Protein AF-A0A4D4L5R0-F1 (afdb_monomer_lite)

Structure (mmCIF, N/CA/C/O backbone):
data_AF-A0A4D4L5R0-F1
#
_entry.id   AF-A0A4D4L5R0-F1
#
loop_
_atom_site.group_PDB
_atom_site.id
_atom_site.type_symbol
_atom_site.label_atom_id
_atom_site.label_alt_id
_atom_site.label_comp_id
_atom_site.label_asym_id
_atom_site.label_entity_id
_atom_site.label_seq_id
_atom_site.pdbx_PDB_ins_code
_atom_site.Cartn_x
_atom_site.Cartn_y
_atom_site.Cartn_z
_atom_site.occupancy
_atom_site.B_iso_or_equiv
_atom_site.auth_seq_id
_atom_site.auth_comp_id
_atom_site.auth_asym_id
_atom_site.auth_atom_id
_atom_site.pdbx_PDB_model_num
ATOM 1 N N . MET A 1 1 ? -3.064 0.271 -11.311 1.00 59.94 1 MET A N 1
ATOM 2 C CA . MET A 1 1 ? -1.608 0.048 -11.180 1.00 59.94 1 MET A CA 1
ATOM 3 C C . MET A 1 1 ? -1.236 -1.401 -11.501 1.00 59.94 1 MET A C 1
ATOM 5 O O . MET A 1 1 ? -0.495 -1.589 -12.452 1.00 59.94 1 MET A O 1
ATOM 9 N N . LEU A 1 2 ? -1.791 -2.413 -10.814 1.00 61.22 2 LEU A N 1
ATOM 10 C CA . LEU A 1 2 ? -1.521 -3.834 -11.129 1.00 61.22 2 LEU A CA 1
ATOM 11 C C . LEU A 1 2 ? -2.679 -4.573 -11.822 1.00 61.22 2 LEU A C 1
ATOM 13 O O . LEU A 1 2 ? -2.467 -5.651 -12.353 1.00 61.22 2 LEU A O 1
ATOM 17 N N . GLY A 1 3 ? -3.892 -4.010 -11.833 1.00 60.53 3 GLY A N 1
ATOM 18 C CA . GLY A 1 3 ? -5.051 -4.595 -12.527 1.00 60.53 3 GLY A CA 1
ATOM 19 C C . GLY A 1 3 ? -5.666 -5.820 -11.839 1.00 60.53 3 GLY A C 1
ATOM 20 O O . GLY A 1 3 ? -6.837 -6.093 -12.065 1.00 60.53 3 GLY A O 1
ATOM 21 N N . VAL A 1 4 ? -4.920 -6.482 -10.951 1.00 67.19 4 VAL A N 1
ATOM 22 C CA . VAL A 1 4 ? -5.346 -7.645 -10.162 1.00 67.19 4 VAL A CA 1
ATOM 23 C C . VAL A 1 4 ? -5.175 -7.405 -8.653 1.00 67.19 4 VAL A C 1
ATOM 25 O O . VAL A 1 4 ? -4.358 -6.561 -8.253 1.00 67.19 4 VAL A O 1
ATOM 28 N N . PRO A 1 5 ? -5.930 -8.119 -7.798 1.00 66.31 5 PRO A N 1
ATOM 29 C CA . PRO A 1 5 ? -5.747 -8.092 -6.351 1.00 66.31 5 PRO A CA 1
ATOM 30 C C . PRO A 1 5 ? -4.337 -8.515 -5.923 1.00 66.31 5 PRO A C 1
ATOM 32 O O . PRO A 1 5 ? -3.777 -9.492 -6.413 1.00 66.31 5 PRO A O 1
ATOM 35 N N . ALA A 1 6 ? -3.763 -7.822 -4.939 1.00 67.12 6 ALA A N 1
ATOM 36 C CA . ALA A 1 6 ? -2.384 -8.074 -4.514 1.00 67.12 6 ALA A CA 1
ATOM 37 C C . ALA A 1 6 ? -2.173 -9.462 -3.877 1.00 67.12 6 ALA A C 1
ATOM 39 O O . ALA A 1 6 ? -1.060 -9.983 -3.907 1.00 67.12 6 ALA A O 1
ATOM 40 N N . HIS A 1 7 ? -3.222 -10.085 -3.325 1.00 63.84 7 HIS A N 1
ATOM 41 C CA . HIS A 1 7 ? -3.126 -11.445 -2.780 1.00 63.84 7 HIS A CA 1
ATOM 42 C C . HIS A 1 7 ? -2.888 -12.506 -3.861 1.00 63.84 7 HIS A C 1
ATOM 44 O O . HIS A 1 7 ? -2.285 -13.528 -3.553 1.00 63.84 7 HIS A O 1
ATOM 50 N N . GLU A 1 8 ? -3.313 -12.257 -5.102 1.00 63.94 8 GLU A N 1
ATOM 51 C CA . GLU A 1 8 ? -3.094 -13.168 -6.232 1.00 63.94 8 GLU A CA 1
ATOM 52 C C . GLU A 1 8 ? -1.647 -13.126 -6.729 1.00 63.94 8 GLU A C 1
ATOM 54 O O . GLU A 1 8 ? -1.167 -14.081 -7.324 1.00 63.94 8 GLU A O 1
ATOM 59 N N . LEU A 1 9 ? -0.930 -12.033 -6.457 1.00 66.12 9 LEU A N 1
ATOM 60 C CA . LEU A 1 9 ? 0.466 -11.843 -6.860 1.00 66.12 9 LEU A CA 1
ATOM 61 C C . LEU A 1 9 ? 1.467 -12.204 -5.757 1.00 66.12 9 LEU A C 1
ATOM 63 O O . LEU A 1 9 ? 2.678 -12.195 -5.988 1.00 66.12 9 LEU A O 1
ATOM 67 N N . ARG A 1 10 ? 0.986 -12.482 -4.543 1.00 66.69 10 ARG A N 1
ATOM 68 C CA . ARG A 1 10 ? 1.840 -12.775 -3.393 1.00 66.69 10 ARG A CA 1
ATOM 69 C C . ARG A 1 10 ? 2.593 -14.089 -3.611 1.00 66.69 10 ARG A C 1
ATOM 71 O O . ARG A 1 10 ? 2.017 -15.069 -4.061 1.00 66.69 10 ARG A O 1
ATOM 78 N N . ASP A 1 11 ? 3.876 -14.095 -3.257 1.00 68.25 11 ASP A N 1
ATOM 79 C CA . ASP A 1 11 ? 4.800 -15.235 -3.386 1.00 68.25 11 ASP A CA 1
ATOM 80 C C . ASP A 1 11 ? 5.027 -15.727 -4.830 1.00 68.25 11 ASP A C 1
ATOM 82 O O . ASP A 1 11 ? 5.675 -16.751 -5.048 1.00 68.25 11 ASP A O 1
ATOM 86 N N . LEU A 1 12 ? 4.574 -14.957 -5.828 1.00 73.94 12 LEU A N 1
ATOM 87 C CA . LEU A 1 12 ? 4.777 -15.243 -7.243 1.00 73.94 12 LEU A CA 1
ATOM 88 C C . LEU A 1 12 ? 5.811 -14.303 -7.868 1.00 73.94 12 LEU A C 1
ATOM 90 O O . LEU A 1 12 ? 5.872 -13.106 -7.588 1.00 73.94 12 LEU A O 1
ATOM 94 N N . ARG A 1 13 ? 6.602 -14.844 -8.799 1.00 74.75 13 ARG A N 1
ATOM 95 C CA . ARG A 1 13 ? 7.397 -14.049 -9.743 1.00 74.75 13 ARG A CA 1
ATOM 96 C C . ARG A 1 13 ? 6.641 -13.951 -11.060 1.00 74.75 13 ARG A C 1
ATOM 98 O O . ARG A 1 13 ? 6.812 -14.786 -11.941 1.00 74.75 13 ARG A O 1
ATOM 105 N N . VAL A 1 14 ? 5.791 -12.936 -11.173 1.00 78.12 14 VAL A N 1
ATOM 106 C CA . VAL A 1 14 ? 4.989 -12.699 -12.379 1.00 78.12 14 VAL A CA 1
ATOM 107 C C . VAL A 1 14 ? 5.776 -11.825 -13.364 1.00 78.12 14 VAL A C 1
ATOM 109 O O . VAL A 1 14 ? 6.280 -10.772 -12.961 1.00 78.12 14 VAL A O 1
ATOM 112 N N . PRO A 1 15 ? 5.902 -12.219 -14.648 1.00 80.94 15 PRO A N 1
ATOM 113 C CA . PRO A 1 15 ? 6.491 -11.359 -15.668 1.00 80.94 15 PRO A CA 1
ATOM 114 C C . PRO A 1 15 ? 5.749 -10.022 -15.740 1.00 80.94 15 PRO A C 1
ATOM 116 O O . PRO A 1 15 ? 4.527 -10.000 -15.857 1.00 80.94 15 PRO A O 1
ATOM 119 N N . LEU A 1 16 ? 6.471 -8.897 -15.733 1.00 78.56 16 LEU A N 1
ATOM 120 C CA . LEU A 1 16 ? 5.838 -7.570 -15.746 1.00 78.56 16 LEU A CA 1
ATOM 121 C C . LEU A 1 16 ? 4.936 -7.362 -16.979 1.00 78.56 16 LEU A C 1
ATOM 123 O O . LEU A 1 16 ? 3.923 -6.677 -16.889 1.00 78.56 16 LEU A O 1
ATOM 127 N N . ALA A 1 17 ? 5.250 -8.015 -18.104 1.00 81.81 17 ALA A N 1
ATOM 128 C CA . ALA A 1 17 ? 4.435 -8.008 -19.325 1.00 81.81 17 ALA A CA 1
ATOM 129 C C . ALA A 1 17 ? 3.073 -8.719 -19.190 1.00 81.81 17 ALA A C 1
ATOM 131 O O . ALA A 1 17 ? 2.216 -8.532 -20.045 1.00 81.81 17 ALA A O 1
ATOM 132 N N . ALA A 1 18 ? 2.859 -9.514 -18.136 1.00 81.25 18 ALA A N 1
ATOM 133 C CA . ALA A 1 18 ? 1.550 -10.085 -17.813 1.00 81.25 18 ALA A CA 1
ATOM 134 C C . ALA A 1 18 ? 0.647 -9.094 -17.056 1.00 81.25 18 ALA A C 1
ATOM 136 O O . ALA A 1 18 ? -0.557 -9.304 -16.960 1.00 81.25 18 ALA A O 1
ATOM 137 N N . LEU A 1 19 ? 1.223 -8.015 -16.516 1.00 79.75 19 LEU A N 1
ATOM 138 C CA . LEU A 1 19 ? 0.507 -6.996 -15.744 1.00 79.75 19 LEU A CA 1
ATOM 139 C C . LEU A 1 19 ? 0.393 -5.681 -16.516 1.00 79.75 19 LEU A C 1
ATOM 141 O O . LEU A 1 19 ? -0.564 -4.927 -16.341 1.00 79.75 19 LEU A O 1
ATOM 145 N N . TRP A 1 20 ? 1.402 -5.370 -17.327 1.00 83.56 20 TRP A N 1
ATOM 146 C CA . TRP A 1 20 ? 1.546 -4.114 -18.054 1.00 83.56 20 TRP A CA 1
ATOM 147 C C . TRP A 1 20 ? 1.587 -4.370 -19.566 1.00 83.56 20 TRP A C 1
ATOM 149 O O . TRP A 1 20 ? 2.063 -5.423 -19.992 1.00 83.56 20 TRP A O 1
ATOM 159 N N . PRO A 1 21 ? 1.167 -3.401 -20.403 1.00 84.56 21 PRO A N 1
ATOM 160 C CA . PRO A 1 21 ? 1.267 -3.517 -21.853 1.00 84.56 21 PRO A CA 1
ATOM 161 C C . PRO A 1 21 ? 2.696 -3.866 -22.289 1.00 84.56 21 PRO A C 1
ATOM 163 O O . PRO A 1 21 ? 3.651 -3.154 -21.967 1.00 84.56 21 PRO A O 1
ATOM 166 N N . GLY A 1 22 ? 2.849 -4.949 -23.057 1.00 84.56 22 GLY A N 1
ATOM 167 C CA . GLY A 1 22 ? 4.163 -5.513 -23.386 1.00 84.56 22 GLY A CA 1
ATOM 168 C C . GLY A 1 22 ? 5.112 -4.546 -24.105 1.00 84.56 22 GLY A C 1
ATOM 169 O O . GLY A 1 22 ? 6.325 -4.615 -23.909 1.00 84.56 22 GLY A O 1
ATOM 170 N N . ALA A 1 23 ? 4.580 -3.604 -24.891 1.00 83.75 23 ALA A N 1
ATOM 171 C CA . ALA A 1 23 ? 5.378 -2.569 -25.551 1.00 83.75 23 ALA A CA 1
ATOM 172 C C . ALA A 1 23 ? 6.063 -1.624 -24.549 1.00 83.75 23 ALA A C 1
ATOM 174 O O . ALA A 1 23 ? 7.201 -1.213 -24.758 1.00 83.75 23 ALA A O 1
ATOM 175 N N . GLU A 1 24 ? 5.397 -1.298 -23.444 1.00 84.12 24 GLU A N 1
ATOM 176 C CA . GLU A 1 24 ? 5.938 -0.411 -22.415 1.00 84.12 24 GLU A CA 1
ATOM 177 C C . GLU A 1 24 ? 6.997 -1.119 -21.568 1.00 84.12 24 GLU A C 1
ATOM 179 O O . GLU A 1 24 ? 8.052 -0.550 -21.290 1.00 84.12 24 GLU A O 1
ATOM 184 N N . VAL A 1 25 ? 6.759 -2.392 -21.238 1.00 86.88 25 VAL A N 1
ATOM 185 C CA . VAL A 1 25 ? 7.730 -3.237 -20.525 1.00 86.88 25 VAL A CA 1
ATOM 186 C C . VAL A 1 25 ? 9.011 -3.404 -21.338 1.00 86.88 25 VAL A C 1
ATOM 188 O O . VAL A 1 25 ? 10.101 -3.324 -20.777 1.00 86.88 25 VAL A O 1
ATOM 191 N N . ARG A 1 26 ? 8.896 -3.569 -22.661 1.00 86.56 26 ARG A N 1
ATOM 192 C CA . ARG A 1 26 ? 10.048 -3.677 -23.565 1.00 86.56 26 ARG A CA 1
ATOM 193 C C . ARG A 1 26 ? 10.892 -2.404 -23.577 1.00 86.56 26 ARG A C 1
ATOM 195 O O . ARG A 1 26 ? 12.087 -2.478 -23.316 1.00 86.56 26 ARG A O 1
ATOM 202 N N . ARG A 1 27 ? 10.262 -1.238 -23.761 1.00 87.00 27 ARG A N 1
ATOM 203 C CA . ARG A 1 27 ? 10.956 0.063 -23.712 1.00 87.00 27 ARG A CA 1
ATOM 204 C C . ARG A 1 27 ? 11.635 0.302 -22.362 1.00 87.00 27 ARG A C 1
ATOM 206 O O . ARG A 1 27 ? 12.734 0.844 -22.306 1.00 87.00 27 ARG A O 1
ATOM 213 N N . LEU A 1 28 ? 10.985 -0.082 -21.262 1.00 86.50 28 LEU A N 1
ATOM 214 C CA . LEU A 1 28 ? 11.560 0.045 -19.923 1.00 86.50 28 LEU A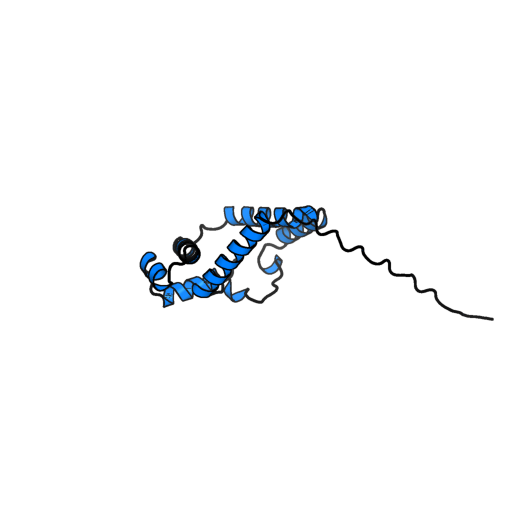 CA 1
ATOM 215 C C . LEU A 1 28 ? 12.779 -0.870 -19.743 1.00 86.50 28 LEU A C 1
ATOM 217 O O . LEU A 1 28 ? 13.802 -0.422 -19.230 1.00 86.50 28 LEU A O 1
ATOM 221 N N . ALA A 1 29 ? 12.697 -2.120 -20.205 1.00 87.25 29 ALA A N 1
ATOM 222 C CA . ALA A 1 29 ? 13.810 -3.064 -20.166 1.00 87.25 29 ALA A CA 1
ATOM 223 C C . ALA A 1 29 ? 15.007 -2.581 -21.004 1.00 87.25 29 ALA A C 1
ATOM 225 O O . ALA A 1 29 ? 16.136 -2.628 -20.523 1.00 87.25 29 ALA A O 1
ATOM 226 N N . GLU A 1 30 ? 14.764 -2.048 -22.205 1.00 88.44 30 GLU A N 1
ATOM 227 C CA . GLU A 1 30 ? 15.797 -1.454 -23.068 1.00 88.44 30 GLU A CA 1
ATOM 228 C C . GLU A 1 30 ? 16.496 -0.267 -22.384 1.00 88.44 30 GLU A C 1
ATOM 230 O O . GLU A 1 30 ? 17.726 -0.216 -22.332 1.00 88.44 30 GLU A O 1
ATOM 235 N N . ARG A 1 31 ? 15.731 0.650 -21.771 1.00 85.25 31 ARG A N 1
ATOM 236 C CA . ARG A 1 31 ? 16.284 1.791 -21.014 1.00 85.25 31 ARG A CA 1
ATOM 237 C C . ARG A 1 31 ? 17.126 1.344 -19.817 1.00 85.25 31 ARG A C 1
ATOM 239 O O . ARG A 1 31 ? 18.166 1.940 -19.551 1.00 85.25 31 ARG A O 1
ATOM 246 N N . ILE A 1 32 ? 16.689 0.309 -19.097 1.00 86.75 32 ILE A N 1
ATOM 247 C CA . ILE A 1 32 ? 17.434 -0.252 -17.961 1.00 86.75 32 ILE A CA 1
ATOM 248 C C . ILE A 1 32 ? 18.735 -0.911 -18.438 1.00 86.75 32 ILE A C 1
ATOM 250 O O . ILE A 1 32 ? 19.783 -0.697 -17.829 1.00 86.75 32 ILE A O 1
ATOM 254 N N . ALA A 1 33 ? 18.683 -1.675 -19.532 1.00 85.31 33 ALA A N 1
ATOM 255 C CA . ALA A 1 33 ? 19.849 -2.338 -20.111 1.00 85.31 33 ALA A CA 1
ATOM 256 C C . ALA A 1 33 ? 20.909 -1.336 -20.598 1.00 85.31 33 ALA A C 1
ATOM 258 O O . ALA A 1 33 ? 22.103 -1.585 -20.443 1.00 85.31 33 ALA A O 1
ATOM 259 N N . ALA A 1 34 ? 20.481 -0.182 -21.118 1.00 83.88 34 ALA A N 1
ATOM 260 C CA . ALA A 1 34 ? 21.372 0.885 -21.570 1.00 83.88 34 ALA A CA 1
ATOM 261 C C . ALA A 1 34 ? 22.078 1.648 -20.426 1.00 83.88 34 ALA A C 1
ATOM 263 O O . ALA A 1 34 ? 23.081 2.317 -20.671 1.00 83.88 34 ALA A O 1
ATOM 264 N N . GLY A 1 35 ? 21.592 1.566 -19.179 1.00 78.94 35 GLY A N 1
ATOM 265 C CA . GLY A 1 35 ? 22.126 2.351 -18.059 1.00 78.94 35 GLY A CA 1
ATOM 266 C C . GLY A 1 35 ? 21.820 1.760 -16.676 1.00 78.94 35 GLY A C 1
ATOM 267 O O . GLY A 1 35 ? 20.941 2.273 -15.978 1.00 78.94 35 GLY A O 1
ATOM 268 N N . PRO A 1 36 ? 22.578 0.746 -16.210 1.00 65.38 36 PRO A N 1
ATOM 269 C CA . PRO A 1 36 ? 22.265 -0.011 -14.990 1.00 65.38 36 PRO A CA 1
ATOM 270 C C . PRO A 1 36 ? 22.220 0.840 -13.716 1.00 65.38 36 PRO A C 1
ATOM 272 O O . PRO A 1 36 ? 21.428 0.580 -12.811 1.00 65.38 36 PRO A O 1
ATOM 275 N N . THR A 1 37 ? 23.042 1.890 -13.645 1.00 69.62 37 THR A N 1
ATOM 276 C CA . THR A 1 37 ? 23.140 2.780 -12.477 1.00 69.62 37 THR A CA 1
ATOM 277 C C . THR A 1 37 ? 21.846 3.563 -12.220 1.00 69.62 37 THR A C 1
ATOM 279 O O . THR A 1 37 ? 21.613 4.004 -11.099 1.00 69.62 37 THR A O 1
ATOM 282 N N . ALA A 1 38 ? 20.985 3.717 -13.232 1.00 76.62 38 ALA A N 1
ATOM 283 C CA . ALA A 1 38 ? 19.724 4.451 -13.136 1.00 76.62 38 ALA A CA 1
ATOM 284 C C . ALA A 1 38 ? 18.486 3.542 -13.036 1.00 76.62 38 ALA A C 1
ATOM 286 O O . ALA A 1 38 ? 17.372 4.058 -12.962 1.00 76.62 38 ALA A O 1
ATOM 287 N N . ALA A 1 39 ? 18.650 2.213 -13.007 1.00 80.88 39 ALA A N 1
ATOM 288 C CA . ALA A 1 39 ? 17.538 1.264 -13.091 1.00 80.88 39 ALA A CA 1
ATOM 289 C C . ALA A 1 39 ? 16.438 1.518 -12.044 1.00 80.88 39 ALA A C 1
ATOM 291 O O . ALA A 1 39 ? 15.258 1.517 -12.385 1.00 80.88 39 ALA A O 1
ATOM 292 N N . GLY A 1 40 ? 16.819 1.810 -10.794 1.00 80.44 40 GLY A N 1
ATOM 293 C CA . GLY A 1 40 ? 15.870 2.153 -9.728 1.00 80.44 40 GLY A CA 1
ATOM 294 C C . GLY A 1 40 ? 15.046 3.404 -10.047 1.00 80.44 40 GLY A C 1
ATOM 295 O O . GLY A 1 40 ? 13.822 3.354 -10.012 1.00 80.44 40 GLY A O 1
ATOM 296 N N . ARG A 1 41 ? 15.702 4.493 -10.466 1.00 82.81 41 ARG A N 1
ATOM 297 C CA . ARG A 1 41 ? 15.030 5.748 -10.847 1.00 82.81 41 ARG A CA 1
ATOM 298 C C . ARG A 1 41 ? 14.093 5.554 -12.043 1.00 82.81 41 ARG A C 1
ATOM 300 O O . ARG A 1 41 ? 13.000 6.103 -12.065 1.00 82.81 41 ARG A O 1
ATOM 307 N N . LEU A 1 42 ? 14.513 4.773 -13.038 1.00 85.31 42 LEU A N 1
ATOM 308 C CA . LEU A 1 42 ? 13.698 4.474 -14.220 1.00 85.31 42 LEU A CA 1
ATOM 309 C C . LEU A 1 42 ? 12.437 3.680 -13.854 1.00 85.31 42 LEU A C 1
ATOM 311 O O . LEU A 1 42 ? 11.363 3.946 -14.393 1.00 85.31 42 LEU A O 1
ATOM 315 N N . LEU A 1 43 ? 12.562 2.727 -12.924 1.00 84.75 43 LEU A N 1
ATOM 316 C CA . LEU A 1 43 ? 11.427 1.980 -12.382 1.00 84.75 43 LEU A CA 1
ATOM 317 C C . LEU A 1 43 ? 10.480 2.892 -11.592 1.00 84.75 43 LEU A C 1
ATOM 319 O O . LEU A 1 43 ? 9.268 2.805 -11.779 1.00 84.75 43 LEU A O 1
ATOM 323 N N . GLU A 1 44 ? 11.016 3.783 -10.754 1.00 85.75 44 GLU A N 1
ATOM 324 C CA . GLU A 1 44 ? 10.227 4.775 -10.014 1.00 85.75 44 GLU A CA 1
ATOM 325 C C . GLU A 1 44 ? 9.457 5.699 -10.960 1.00 85.75 44 GLU A C 1
ATOM 327 O O . GLU A 1 44 ? 8.248 5.860 -10.815 1.00 85.75 44 GLU A O 1
ATOM 332 N N . GLU A 1 45 ? 10.120 6.261 -11.970 1.00 86.38 45 GLU A N 1
ATOM 333 C CA . GLU A 1 45 ? 9.498 7.151 -12.953 1.00 86.38 45 GLU A CA 1
ATOM 334 C C . GLU A 1 45 ? 8.374 6.448 -13.730 1.00 86.38 45 GLU A C 1
ATOM 336 O O . GLU A 1 45 ? 7.274 6.993 -13.875 1.00 86.38 45 GLU A O 1
ATOM 341 N N . ALA A 1 46 ? 8.610 5.207 -14.168 1.00 85.75 46 ALA A N 1
ATOM 342 C CA . ALA A 1 46 ? 7.587 4.394 -14.818 1.00 85.75 46 ALA A CA 1
ATOM 343 C C . ALA A 1 46 ? 6.394 4.135 -13.882 1.00 85.75 46 ALA A C 1
ATOM 345 O O . ALA A 1 46 ? 5.235 4.250 -14.294 1.00 85.75 46 ALA A O 1
ATOM 346 N N . ALA A 1 47 ? 6.659 3.844 -12.606 1.00 84.69 47 ALA A N 1
ATOM 347 C CA . ALA A 1 47 ? 5.614 3.652 -11.613 1.00 84.69 47 ALA A CA 1
ATOM 348 C C . ALA A 1 47 ? 4.800 4.939 -11.370 1.00 84.69 47 ALA A C 1
ATOM 350 O O . ALA A 1 47 ? 3.568 4.908 -11.383 1.00 84.69 47 ALA A O 1
ATOM 351 N N . PHE A 1 48 ? 5.462 6.087 -11.217 1.00 84.75 48 PHE A N 1
ATOM 352 C CA . PHE A 1 48 ? 4.801 7.380 -11.035 1.00 84.75 48 PHE A CA 1
ATOM 353 C C . PHE A 1 48 ? 3.931 7.764 -12.232 1.00 84.75 48 PHE A C 1
ATOM 355 O O . PHE A 1 48 ? 2.789 8.185 -12.045 1.00 84.75 48 PHE A O 1
ATOM 362 N N . SER A 1 49 ? 4.424 7.570 -13.457 1.00 85.62 49 SER A N 1
ATOM 363 C CA . SER A 1 49 ? 3.662 7.854 -14.679 1.00 85.62 49 SER A CA 1
ATOM 364 C C . SER A 1 49 ? 2.333 7.084 -14.718 1.00 85.62 49 SER A C 1
ATOM 366 O O . SER A 1 49 ? 1.269 7.646 -14.993 1.00 85.62 49 SER A O 1
ATOM 368 N N . ARG A 1 50 ? 2.352 5.807 -14.323 1.00 81.75 50 ARG A N 1
ATOM 369 C CA . ARG A 1 50 ? 1.129 5.001 -14.210 1.00 81.75 50 ARG A CA 1
ATOM 370 C C . ARG A 1 50 ? 0.230 5.403 -13.047 1.00 81.75 50 ARG A C 1
ATOM 372 O O . ARG A 1 50 ? -0.985 5.308 -13.172 1.00 81.75 50 ARG A O 1
ATOM 379 N N . LEU A 1 51 ? 0.786 5.824 -11.911 1.00 82.12 51 LEU A N 1
ATOM 380 C CA . LEU A 1 51 ? -0.025 6.313 -10.790 1.00 82.12 51 LEU A CA 1
ATOM 381 C C . LEU A 1 51 ? -0.808 7.570 -11.176 1.00 82.12 51 LEU A C 1
ATOM 383 O O . LEU A 1 51 ? -1.970 7.688 -10.803 1.00 82.12 51 LEU A O 1
ATOM 387 N N . ARG A 1 52 ? -0.217 8.459 -11.983 1.00 83.19 52 ARG A N 1
ATOM 388 C CA . ARG A 1 52 ? -0.881 9.678 -12.477 1.00 83.19 52 ARG A CA 1
ATOM 389 C C . ARG A 1 52 ? -2.074 9.410 -13.393 1.00 83.19 52 ARG A C 1
ATOM 391 O O . ARG A 1 52 ? -2.950 10.258 -13.496 1.00 83.19 52 ARG A O 1
ATOM 398 N N . THR A 1 53 ? -2.090 8.264 -14.066 1.00 81.88 53 THR A N 1
ATOM 399 C CA . THR A 1 53 ? -3.175 7.853 -14.974 1.00 81.88 53 THR A CA 1
ATOM 400 C C . THR A 1 53 ? -4.142 6.858 -14.327 1.00 81.88 53 THR A C 1
ATOM 402 O O . THR A 1 53 ? -5.162 6.510 -14.919 1.00 81.88 53 THR A O 1
ATOM 405 N N . ALA A 1 54 ? -3.849 6.391 -13.110 1.00 78.38 54 AL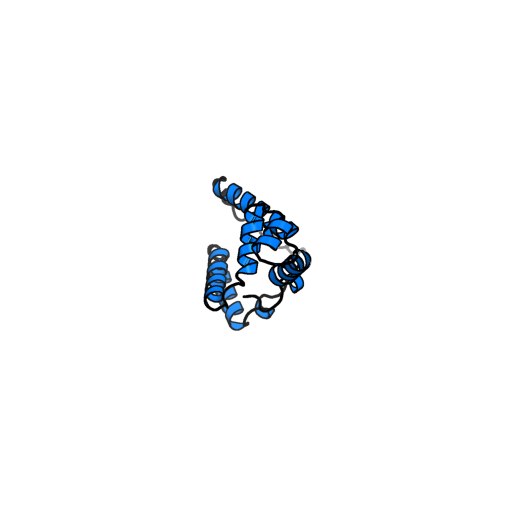A A N 1
ATOM 406 C CA . ALA A 1 54 ? -4.702 5.472 -12.373 1.00 78.38 54 ALA A CA 1
ATOM 407 C C . ALA A 1 54 ? -5.833 6.207 -11.638 1.00 78.38 54 ALA A C 1
ATOM 409 O O . ALA A 1 54 ? -5.712 7.372 -11.262 1.00 78.38 54 ALA A O 1
ATOM 410 N N . LYS A 1 55 ? -6.926 5.482 -11.366 1.00 78.12 55 LYS A N 1
ATOM 411 C CA . LYS A 1 55 ? -7.984 5.957 -10.467 1.00 78.12 55 LYS A CA 1
ATOM 412 C C . LYS A 1 55 ? -7.384 6.293 -9.088 1.00 78.12 55 LYS A C 1
ATOM 414 O O . LYS A 1 55 ? -6.536 5.523 -8.620 1.00 78.12 55 LYS A O 1
ATOM 419 N N . PRO A 1 56 ? -7.844 7.372 -8.422 1.00 75.94 56 PRO A N 1
ATOM 420 C CA . PRO A 1 56 ? -7.425 7.686 -7.064 1.00 75.94 56 PRO A CA 1
ATOM 421 C C . PRO A 1 56 ? -7.579 6.477 -6.129 1.00 75.94 56 PRO A C 1
ATOM 423 O O . PRO A 1 56 ? -8.561 5.732 -6.259 1.00 75.94 56 PRO A O 1
ATOM 426 N N . PRO A 1 57 ? -6.627 6.259 -5.204 1.00 75.06 57 PRO A N 1
ATOM 427 C CA . PRO A 1 57 ? -6.728 5.179 -4.232 1.00 75.06 57 PRO A CA 1
ATOM 428 C C . PRO A 1 57 ? -7.979 5.350 -3.360 1.00 75.06 57 PRO A C 1
ATOM 430 O O . PRO A 1 57 ? -8.366 6.471 -3.035 1.00 75.06 57 PRO A O 1
ATOM 433 N N . ASP A 1 58 ? -8.605 4.232 -2.977 1.00 83.75 58 ASP A N 1
ATOM 434 C CA . ASP A 1 58 ? -9.748 4.227 -2.051 1.00 83.75 58 ASP A CA 1
ATOM 435 C C . ASP A 1 58 ? -9.341 4.940 -0.741 1.00 83.75 58 ASP A C 1
ATOM 437 O O . ASP A 1 58 ? -8.379 4.502 -0.096 1.00 83.75 58 ASP A O 1
ATOM 441 N N . PRO A 1 59 ? -10.041 6.017 -0.328 1.00 86.25 59 PRO A N 1
ATOM 442 C CA . PRO A 1 59 ? -9.744 6.750 0.903 1.00 86.25 59 PRO A CA 1
ATOM 443 C C . PRO A 1 59 ? -9.680 5.856 2.145 1.00 86.25 59 PRO A C 1
ATOM 445 O O . PRO A 1 59 ? -8.877 6.098 3.046 1.00 86.25 59 PRO A O 1
ATOM 448 N N . VAL A 1 60 ? -10.462 4.772 2.174 1.00 87.94 60 VAL A N 1
ATOM 449 C CA . VAL A 1 60 ? -10.430 3.784 3.259 1.00 87.94 60 VAL A CA 1
ATOM 450 C C . VAL A 1 60 ? -9.078 3.072 3.315 1.00 87.94 60 VAL A C 1
ATOM 452 O O . VAL A 1 60 ? -8.537 2.854 4.396 1.00 87.94 60 VAL A O 1
ATOM 455 N N . LEU A 1 61 ? -8.492 2.727 2.166 1.00 88.38 61 LEU A N 1
ATOM 456 C CA . LEU A 1 61 ? -7.175 2.087 2.109 1.00 88.38 61 LEU A CA 1
ATOM 457 C C . LEU A 1 61 ? -6.071 3.042 2.566 1.00 88.38 61 LEU A C 1
ATOM 459 O O . LEU A 1 61 ? -5.162 2.620 3.283 1.00 88.38 61 LEU A O 1
ATOM 463 N N . ALA A 1 62 ? -6.173 4.325 2.207 1.00 89.06 62 ALA A N 1
ATOM 464 C CA . ALA A 1 62 ? -5.255 5.354 2.688 1.00 89.06 62 ALA A CA 1
ATOM 465 C C . ALA A 1 62 ? -5.332 5.502 4.218 1.00 89.06 62 ALA A C 1
ATOM 467 O O . ALA A 1 62 ? -4.299 5.508 4.889 1.00 89.06 62 ALA A O 1
ATOM 468 N N . ALA A 1 63 ? -6.544 5.525 4.781 1.00 89.88 63 ALA A N 1
ATOM 469 C CA . ALA A 1 63 ? -6.760 5.575 6.225 1.00 89.88 63 ALA A CA 1
ATOM 470 C C . ALA A 1 63 ? -6.221 4.328 6.950 1.00 89.88 63 ALA A C 1
ATOM 472 O O . ALA A 1 63 ? -5.622 4.450 8.018 1.00 89.88 63 ALA A O 1
ATOM 473 N N . ILE A 1 64 ? -6.356 3.136 6.355 1.00 91.81 64 ILE A N 1
ATOM 474 C CA . ILE A 1 64 ? -5.762 1.903 6.894 1.00 91.81 64 ILE A CA 1
ATOM 475 C C . ILE A 1 64 ? -4.238 2.023 6.951 1.00 91.81 64 ILE A C 1
ATOM 477 O O . ILE A 1 64 ? -3.652 1.780 8.004 1.00 91.81 64 ILE A O 1
ATOM 481 N N . VAL A 1 65 ? -3.590 2.420 5.851 1.00 91.56 65 VAL A N 1
ATOM 482 C CA . VAL A 1 65 ? -2.127 2.589 5.804 1.00 91.56 65 VAL A CA 1
ATOM 483 C C . VAL A 1 65 ? -1.667 3.619 6.832 1.00 91.56 65 VAL A C 1
ATOM 485 O O . VAL A 1 65 ? -0.706 3.362 7.563 1.00 91.56 65 VAL A O 1
ATOM 488 N N . ALA A 1 66 ? -2.368 4.750 6.936 1.00 91.12 66 ALA A N 1
ATOM 489 C CA . ALA A 1 66 ? -2.071 5.781 7.918 1.00 91.12 66 ALA A CA 1
ATOM 490 C C . ALA A 1 66 ? -2.194 5.235 9.347 1.00 91.12 66 ALA A C 1
ATOM 492 O O . ALA A 1 66 ? -1.213 5.263 10.085 1.00 91.12 66 ALA A O 1
ATOM 493 N N . GLY A 1 67 ? -3.343 4.676 9.734 1.00 91.75 67 GLY A N 1
ATOM 494 C CA . GLY A 1 67 ? -3.562 4.172 11.094 1.00 91.75 67 GLY A CA 1
ATOM 495 C C . GLY A 1 67 ? -2.559 3.087 11.484 1.00 91.75 67 GLY A C 1
ATOM 496 O O . GLY A 1 67 ? -1.958 3.124 12.556 1.00 91.75 67 GLY A O 1
ATOM 497 N N . VAL A 1 68 ? -2.280 2.162 10.567 1.00 91.81 68 VAL A N 1
ATOM 498 C CA . VAL A 1 68 ? -1.290 1.107 10.777 1.00 91.81 68 VAL A CA 1
ATOM 499 C C . VAL A 1 68 ? 0.127 1.678 10.967 1.00 91.81 68 VAL A C 1
ATOM 501 O O . VAL A 1 68 ? 0.877 1.193 11.819 1.00 91.81 68 VAL A O 1
ATOM 504 N N . SER A 1 69 ? 0.493 2.718 10.213 1.00 88.19 69 SER A N 1
ATOM 505 C CA . SER A 1 69 ? 1.796 3.394 10.326 1.00 88.19 69 SER A CA 1
ATOM 506 C C . SER A 1 69 ? 1.954 4.158 11.643 1.00 88.19 69 SER A C 1
ATOM 508 O O . SER A 1 69 ? 3.065 4.249 12.166 1.00 88.19 69 SER A O 1
ATOM 510 N N . HIS A 1 70 ? 0.847 4.650 12.203 1.00 88.56 70 HIS A N 1
ATOM 511 C CA . HIS A 1 70 ? 0.792 5.290 13.521 1.00 88.56 70 HIS A CA 1
ATOM 512 C C . HIS A 1 70 ? 0.686 4.283 14.679 1.00 88.56 70 HIS A C 1
ATOM 514 O O . HIS A 1 70 ? 0.652 4.680 15.839 1.00 88.56 70 HIS A O 1
ATOM 520 N N . GLY A 1 71 ? 0.644 2.977 14.391 1.00 87.69 71 GLY A N 1
ATOM 521 C CA . GLY A 1 71 ? 0.522 1.940 15.415 1.00 87.69 71 GLY A CA 1
ATOM 522 C C . GLY A 1 71 ? -0.887 1.788 15.994 1.00 87.69 71 GLY A C 1
ATOM 523 O O . GLY A 1 71 ? -1.052 1.093 16.995 1.00 87.69 71 GLY A O 1
ATOM 524 N N . THR A 1 72 ? -1.907 2.384 15.372 1.00 90.44 72 THR A N 1
ATOM 525 C CA . THR A 1 72 ? -3.304 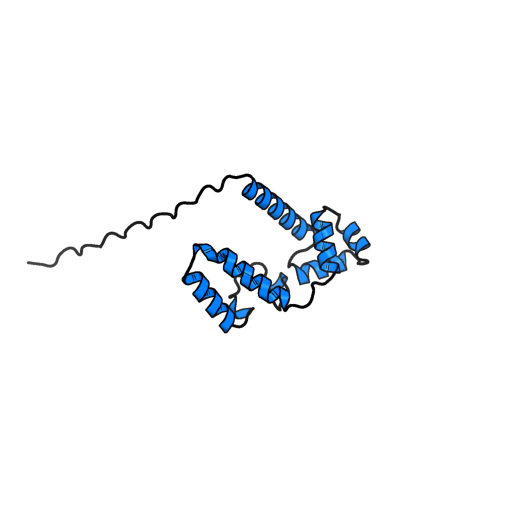2.227 15.784 1.00 90.44 72 THR A CA 1
ATOM 526 C C . THR A 1 72 ? -3.730 0.760 15.678 1.00 90.44 72 THR A C 1
ATOM 528 O O . THR A 1 72 ? -3.453 0.073 14.690 1.00 90.44 72 THR A O 1
ATOM 531 N N . GLY A 1 73 ? -4.421 0.261 16.706 1.00 88.31 73 GLY A N 1
ATOM 532 C CA . GLY A 1 73 ? -4.979 -1.090 16.705 1.00 88.31 73 GLY A CA 1
ATOM 533 C C . GLY A 1 73 ? -6.051 -1.273 15.626 1.00 88.31 73 GLY A C 1
ATOM 534 O O . GLY A 1 73 ? -6.765 -0.336 15.281 1.00 88.31 73 GLY A O 1
ATOM 535 N N . VAL A 1 74 ? -6.200 -2.502 15.122 1.00 88.94 74 VAL A N 1
ATOM 536 C CA . VAL A 1 74 ? -7.137 -2.846 14.031 1.00 88.94 74 VAL A CA 1
ATOM 537 C C . VAL A 1 74 ? -8.572 -2.399 14.331 1.00 88.94 74 VAL A C 1
ATOM 539 O O . VAL A 1 74 ? -9.208 -1.825 13.454 1.00 88.94 74 VAL A O 1
ATOM 542 N N . ALA A 1 75 ? -9.045 -2.600 15.564 1.00 90.06 75 ALA A N 1
ATOM 543 C CA . ALA A 1 75 ? -10.364 -2.157 16.017 1.00 90.06 75 ALA A CA 1
ATOM 544 C C . ALA A 1 75 ? -10.537 -0.630 15.928 1.00 90.06 75 ALA A C 1
ATOM 546 O O . ALA A 1 75 ? -11.552 -0.147 15.436 1.00 90.06 75 ALA A O 1
ATOM 547 N N . GLY A 1 76 ? -9.518 0.134 16.339 1.00 90.75 76 GLY A N 1
ATOM 548 C CA . GLY A 1 76 ? -9.536 1.597 16.278 1.00 90.75 76 GLY A CA 1
ATOM 549 C C . GLY A 1 76 ? -9.536 2.121 14.843 1.00 90.75 76 GLY A C 1
ATOM 550 O O . GLY A 1 76 ? -10.276 3.045 14.524 1.00 90.75 76 GLY A O 1
ATOM 551 N N . ILE A 1 77 ? -8.772 1.481 13.952 1.00 92.44 77 ILE A N 1
ATOM 552 C CA . ILE A 1 77 ? -8.801 1.811 12.521 1.00 92.44 77 ILE A CA 1
ATOM 553 C C . ILE A 1 77 ? -10.180 1.493 11.943 1.00 92.44 77 ILE A C 1
ATOM 555 O O . ILE A 1 77 ? -10.737 2.320 11.233 1.00 92.44 77 ILE A O 1
ATOM 559 N N . ALA A 1 78 ? -10.737 0.322 12.263 1.00 92.38 78 ALA A N 1
ATOM 560 C CA . ALA A 1 78 ? -12.046 -0.117 11.788 1.00 92.38 78 ALA A CA 1
ATOM 561 C C . ALA A 1 78 ? -13.152 0.868 12.195 1.00 92.38 78 ALA A C 1
ATOM 563 O O . ALA A 1 78 ? -13.906 1.321 11.335 1.00 92.38 78 ALA A O 1
ATOM 564 N N . ALA A 1 79 ? -13.161 1.289 13.462 1.00 92.50 79 ALA A N 1
ATOM 565 C CA . ALA A 1 79 ? -14.062 2.319 13.961 1.00 92.50 79 ALA A CA 1
ATOM 566 C C . ALA A 1 79 ? -13.881 3.659 13.224 1.00 92.50 79 ALA A C 1
ATOM 568 O O . ALA A 1 79 ? -14.865 4.245 12.780 1.00 92.50 79 ALA A O 1
ATOM 569 N N . ALA A 1 80 ? -12.637 4.108 13.021 1.00 91.50 80 ALA A N 1
ATOM 570 C CA . ALA A 1 80 ? -12.341 5.378 12.352 1.00 91.50 80 ALA A CA 1
ATOM 571 C C . ALA A 1 80 ? -12.803 5.428 10.885 1.00 91.50 80 ALA A C 1
ATOM 573 O O . ALA A 1 80 ? -13.105 6.504 10.375 1.00 91.50 80 ALA A O 1
ATOM 574 N N . VAL A 1 81 ? -12.871 4.280 10.203 1.00 93.00 81 VAL A N 1
ATOM 575 C CA . VAL A 1 81 ? -13.345 4.188 8.810 1.00 93.00 81 VAL A CA 1
ATOM 576 C C . VAL A 1 81 ? -14.785 3.678 8.685 1.00 93.00 81 VAL A C 1
ATOM 578 O O . VAL A 1 81 ? -15.237 3.412 7.572 1.00 93.00 81 VAL A O 1
ATOM 581 N N . GLY A 1 82 ? -15.503 3.509 9.801 1.00 91.94 82 GLY A N 1
ATOM 582 C CA . GLY A 1 82 ? -16.890 3.032 9.812 1.00 91.94 82 GLY A CA 1
ATOM 583 C C . GLY A 1 82 ? -17.065 1.591 9.318 1.00 91.94 82 GLY A C 1
ATOM 584 O O . GLY A 1 82 ? -18.098 1.257 8.742 1.00 91.94 82 GLY A O 1
ATOM 585 N N . LEU A 1 83 ? -16.057 0.730 9.495 1.00 92.31 83 LEU A N 1
ATOM 586 C CA . LEU A 1 83 ? -16.091 -0.673 9.078 1.00 92.31 83 LEU A CA 1
ATOM 587 C C . LEU A 1 83 ? -16.017 -1.616 10.279 1.00 92.31 83 LEU A C 1
ATOM 589 O O . LEU A 1 83 ? -15.394 -1.320 11.292 1.00 92.31 83 LEU A O 1
ATOM 593 N N . GLY A 1 84 ? -16.567 -2.820 10.127 1.00 94.25 84 GLY A N 1
ATOM 594 C CA . GLY A 1 84 ? -16.245 -3.926 11.029 1.00 94.25 84 GLY A CA 1
ATOM 595 C C . GLY A 1 84 ? -14.844 -4.487 10.757 1.00 94.25 84 GLY A C 1
ATOM 596 O O . GLY A 1 84 ? -14.366 -4.472 9.618 1.00 94.25 84 GLY A O 1
ATOM 597 N N . GLU A 1 85 ? -14.202 -5.076 11.770 1.00 92.50 85 GLU A N 1
ATOM 598 C CA . GLU A 1 85 ? -12.849 -5.648 11.643 1.00 92.50 85 GLU A CA 1
ATOM 599 C C . GLU A 1 85 ? -12.734 -6.696 10.525 1.00 92.50 85 GLU A C 1
ATOM 601 O O . GLU A 1 85 ? -11.756 -6.708 9.777 1.00 92.50 85 GLU A O 1
ATOM 606 N N . ARG A 1 86 ? -13.759 -7.542 10.348 1.00 93.06 86 ARG A N 1
ATOM 607 C CA . ARG A 1 86 ? -13.808 -8.534 9.256 1.00 93.06 86 ARG A CA 1
ATOM 608 C C . ARG A 1 86 ? -13.795 -7.872 7.877 1.00 93.06 86 ARG A C 1
ATOM 610 O O . ARG A 1 86 ? -13.116 -8.345 6.967 1.00 93.06 86 ARG A O 1
ATOM 617 N N . GLN A 1 87 ? -14.535 -6.776 7.712 1.00 92.00 87 GLN A N 1
ATOM 618 C CA . GLN A 1 87 ? -14.609 -6.058 6.441 1.00 92.00 87 GLN A CA 1
ATOM 619 C C . GLN A 1 87 ? -13.303 -5.318 6.151 1.00 92.00 87 GLN A C 1
ATOM 621 O O . GLN A 1 87 ? -12.811 -5.368 5.023 1.00 92.00 87 GLN A O 1
ATOM 626 N N . LEU A 1 88 ? -12.703 -4.713 7.176 1.00 91.88 88 LEU A N 1
ATOM 627 C CA . LEU A 1 88 ? -11.388 -4.090 7.088 1.00 91.88 88 LEU A CA 1
ATOM 628 C C . LEU A 1 88 ? -10.293 -5.114 6.744 1.00 91.88 88 LEU A C 1
ATOM 630 O O . LEU A 1 88 ? -9.437 -4.844 5.899 1.00 91.88 88 LEU A O 1
ATOM 634 N N . HIS A 1 89 ? -10.353 -6.316 7.322 1.00 90.94 89 HIS A N 1
ATOM 635 C CA . HIS A 1 89 ? -9.445 -7.413 6.993 1.00 90.94 89 HIS A CA 1
ATOM 636 C C . HIS A 1 89 ? -9.585 -7.853 5.531 1.00 90.94 89 HIS A C 1
ATOM 638 O O . HIS A 1 89 ? -8.589 -7.911 4.812 1.00 90.94 89 HIS A O 1
ATOM 644 N N . ARG A 1 90 ? -10.816 -8.089 5.059 1.00 89.75 90 ARG A N 1
ATOM 645 C CA . ARG A 1 90 ? -11.084 -8.473 3.664 1.00 89.75 90 ARG A CA 1
ATOM 646 C C . ARG A 1 90 ? -10.606 -7.412 2.672 1.00 89.75 90 ARG A C 1
ATOM 648 O O . ARG A 1 90 ? -9.980 -7.756 1.673 1.00 89.75 90 ARG A O 1
ATOM 655 N N . ARG A 1 91 ? -10.854 -6.127 2.952 1.00 89.56 91 ARG A N 1
ATOM 656 C CA . ARG A 1 91 ? -10.362 -5.024 2.108 1.00 89.56 91 ARG A CA 1
ATOM 657 C C . ARG A 1 91 ? -8.838 -4.954 2.090 1.00 89.56 91 ARG A C 1
ATOM 659 O O . ARG A 1 91 ? -8.258 -4.755 1.029 1.00 89.56 91 ARG A O 1
ATOM 666 N N . SER A 1 92 ? -8.201 -5.176 3.239 1.00 89.56 92 SER A N 1
ATOM 667 C CA . SER A 1 92 ? -6.740 -5.197 3.345 1.00 89.56 92 SER A CA 1
ATOM 668 C C . SER A 1 92 ? -6.131 -6.347 2.536 1.00 89.56 92 SER A C 1
ATOM 670 O O . SER A 1 92 ? -5.187 -6.130 1.784 1.00 89.56 92 SER A O 1
ATOM 672 N N . LEU A 1 93 ? -6.710 -7.549 2.609 1.00 88.38 93 LEU A N 1
ATOM 673 C CA . LEU A 1 93 ? -6.284 -8.690 1.794 1.00 88.38 93 LEU A CA 1
ATOM 674 C C . LEU A 1 93 ? -6.437 -8.422 0.293 1.00 88.38 93 LEU A C 1
ATOM 676 O O . LEU A 1 93 ? -5.507 -8.669 -0.472 1.00 88.38 93 LEU A O 1
ATOM 680 N N . ALA A 1 94 ? -7.580 -7.883 -0.131 1.00 84.88 94 ALA A N 1
ATOM 681 C CA . ALA A 1 94 ? -7.824 -7.583 -1.539 1.00 84.88 94 ALA A CA 1
ATOM 682 C C . ALA A 1 94 ? -6.827 -6.547 -2.089 1.00 84.88 94 ALA A C 1
ATOM 684 O O . ALA A 1 94 ? -6.270 -6.736 -3.170 1.00 84.88 94 ALA A O 1
ATOM 685 N N . ALA A 1 95 ? -6.572 -5.479 -1.328 1.00 84.31 95 ALA A N 1
ATOM 686 C CA . ALA A 1 95 ? -5.740 -4.366 -1.768 1.00 84.31 95 ALA A CA 1
ATOM 687 C C . ALA A 1 95 ? -4.232 -4.604 -1.608 1.00 84.31 95 ALA A C 1
ATOM 689 O O . ALA A 1 95 ? -3.458 -4.197 -2.470 1.00 84.31 95 ALA A O 1
ATOM 690 N N . PHE A 1 96 ? -3.810 -5.240 -0.512 1.00 83.81 96 PHE A N 1
ATOM 691 C CA . PHE A 1 96 ? -2.399 -5.337 -0.119 1.00 83.81 96 PHE A CA 1
ATOM 692 C C . PHE A 1 96 ? -1.854 -6.766 -0.113 1.00 83.81 96 PHE A C 1
ATOM 694 O O . PHE A 1 96 ? -0.649 -6.950 0.014 1.00 83.81 96 PHE A O 1
ATOM 701 N N . GLY A 1 97 ? -2.715 -7.782 -0.201 1.00 85.00 97 GLY A N 1
ATOM 702 C CA . GLY A 1 97 ? -2.308 -9.185 -0.112 1.00 85.00 97 GLY A CA 1
ATOM 703 C C . GLY A 1 97 ? -2.105 -9.700 1.313 1.00 85.00 97 GLY A C 1
ATOM 704 O O . GLY A 1 97 ? -1.901 -10.896 1.510 1.00 85.00 97 GLY A O 1
ATOM 705 N N . TYR A 1 98 ? -2.207 -8.821 2.314 1.00 85.75 98 TYR A N 1
ATOM 706 C CA . TYR A 1 98 ? -2.011 -9.138 3.725 1.00 85.75 98 TYR A CA 1
ATOM 707 C C . TYR A 1 98 ? -3.094 -8.498 4.596 1.00 85.75 98 TYR A C 1
ATOM 709 O O . TYR A 1 98 ? -3.650 -7.449 4.271 1.00 85.75 98 TYR A O 1
ATOM 717 N N . GLY A 1 99 ? -3.354 -9.100 5.756 1.00 89.38 99 GLY A N 1
ATOM 718 C CA . GLY A 1 99 ? -4.170 -8.467 6.787 1.00 89.38 99 GLY A CA 1
ATOM 719 C C . GLY A 1 99 ? -3.487 -7.226 7.396 1.00 89.38 99 GLY A C 1
ATOM 720 O O . GLY A 1 99 ? -2.260 -7.096 7.346 1.00 89.38 99 GLY A O 1
ATOM 721 N N . PRO A 1 100 ? -4.254 -6.344 8.062 1.00 88.50 100 PRO A N 1
ATOM 722 C CA . PRO A 1 100 ? -3.775 -5.060 8.593 1.00 88.50 100 PRO A CA 1
ATOM 723 C C . PRO A 1 100 ? -2.646 -5.202 9.630 1.00 88.50 100 PRO A C 1
ATOM 725 O O . PRO A 1 100 ? -1.740 -4.373 9.682 1.00 88.50 100 PRO A O 1
ATOM 728 N N . LYS A 1 101 ? -2.639 -6.284 10.425 1.00 89.69 101 LYS A N 1
ATOM 729 C CA . LYS A 1 101 ? -1.548 -6.566 11.379 1.00 89.69 101 LYS A CA 1
ATOM 730 C C . LYS A 1 101 ? -0.217 -6.813 10.665 1.00 89.69 101 LYS A C 1
ATOM 732 O O . LYS A 1 101 ? 0.803 -6.231 11.034 1.00 89.69 101 LYS A O 1
ATOM 737 N N . THR A 1 102 ? -0.232 -7.666 9.643 1.00 91.50 102 THR A N 1
ATOM 738 C CA . THR A 1 102 ? 0.957 -7.996 8.847 1.00 91.50 102 THR A CA 1
ATOM 739 C C . THR A 1 102 ? 1.431 -6.783 8.061 1.00 91.50 102 THR A C 1
ATOM 741 O O . THR A 1 102 ? 2.623 -6.487 8.085 1.00 91.50 102 THR A O 1
ATOM 744 N N . LEU A 1 103 ? 0.503 -6.024 7.466 1.00 89.44 103 LEU A N 1
ATOM 745 C CA . LEU A 1 103 ? 0.809 -4.751 6.814 1.00 89.44 103 LEU A CA 1
ATOM 746 C C . LEU A 1 103 ? 1.594 -3.824 7.754 1.00 89.44 103 LEU A C 1
ATOM 748 O O . LEU A 1 103 ? 2.635 -3.297 7.373 1.00 89.44 103 LEU A O 1
ATOM 752 N N . GLY A 1 104 ? 1.174 -3.703 9.016 1.00 89.75 104 GLY A N 1
ATOM 753 C CA . GLY A 1 104 ? 1.886 -2.872 9.991 1.00 89.75 104 GLY A CA 1
ATOM 754 C C . GLY A 1 104 ? 3.272 -3.345 10.344 1.00 89.75 104 GLY A C 1
ATOM 755 O O . GLY A 1 104 ? 4.172 -2.528 10.525 1.00 89.75 104 GLY A O 1
ATOM 756 N N . ARG A 1 105 ? 3.478 -4.658 10.400 1.00 89.81 105 ARG A N 1
ATOM 757 C CA . ARG A 1 105 ? 4.815 -5.213 10.605 1.00 89.81 105 ARG A CA 1
ATOM 758 C C . ARG A 1 105 ? 5.743 -4.863 9.440 1.00 89.81 105 ARG A C 1
ATOM 760 O O . ARG A 1 105 ? 6.872 -4.450 9.688 1.00 89.81 105 ARG A O 1
ATOM 767 N N . VAL A 1 106 ? 5.257 -4.979 8.204 1.00 89.94 106 VAL A N 1
ATOM 768 C CA . VAL A 1 106 ? 6.022 -4.644 6.992 1.00 89.94 106 VAL A CA 1
ATOM 769 C C . VAL A 1 106 ? 6.348 -3.151 6.941 1.00 89.94 106 VAL A C 1
ATOM 771 O O . VAL A 1 106 ? 7.504 -2.789 6.749 1.00 89.94 106 VAL A O 1
ATOM 774 N N . LEU A 1 107 ? 5.367 -2.276 7.181 1.00 88.75 107 LEU A N 1
ATOM 775 C CA . LEU A 1 107 ? 5.583 -0.826 7.142 1.00 88.75 107 LEU A CA 1
ATOM 776 C C . LEU A 1 107 ? 6.555 -0.347 8.230 1.00 88.75 107 LEU A C 1
ATOM 778 O O . LEU A 1 107 ? 7.407 0.499 7.962 1.00 88.75 107 LEU A O 1
ATOM 782 N N . ARG A 1 108 ? 6.494 -0.926 9.438 1.00 88.06 108 ARG A N 1
ATOM 783 C CA . ARG A 1 108 ? 7.477 -0.640 10.496 1.00 88.06 108 ARG A CA 1
ATOM 784 C C . ARG A 1 108 ? 8.887 -1.070 10.108 1.00 88.06 108 ARG A C 1
ATOM 786 O O . ARG A 1 108 ? 9.827 -0.315 10.337 1.00 88.06 108 ARG A O 1
ATOM 793 N N . LEU A 1 109 ? 9.032 -2.255 9.513 1.00 87.81 109 LEU A N 1
ATOM 794 C CA . LEU A 1 109 ? 10.324 -2.728 9.023 1.00 87.81 109 LEU A CA 1
ATOM 795 C C . LEU A 1 109 ? 10.878 -1.798 7.939 1.00 87.81 109 LEU A C 1
ATOM 797 O O . LEU A 1 109 ? 12.033 -1.399 8.031 1.00 87.81 109 LEU A O 1
ATOM 801 N N . ASN A 1 110 ? 10.058 -1.410 6.959 1.00 88.88 110 ASN A N 1
ATOM 802 C CA . ASN A 1 110 ? 10.472 -0.484 5.903 1.00 88.88 110 ASN A CA 1
ATOM 803 C C . ASN A 1 110 ? 10.962 0.844 6.488 1.00 88.88 110 ASN A C 1
ATOM 805 O O . ASN A 1 110 ? 12.060 1.276 6.158 1.00 88.88 110 ASN A O 1
ATOM 809 N N . ARG A 1 111 ? 10.225 1.424 7.445 1.00 85.31 111 ARG A N 1
ATOM 810 C CA . ARG A 1 111 ? 10.652 2.648 8.137 1.00 85.31 111 ARG A CA 1
ATOM 811 C C . ARG A 1 111 ? 11.996 2.476 8.848 1.00 85.31 111 ARG A C 1
ATOM 813 O O . ARG A 1 111 ? 12.840 3.361 8.775 1.00 85.31 111 ARG A O 1
ATOM 820 N N . ALA A 1 112 ? 12.206 1.349 9.528 1.00 86.31 112 ALA A N 1
ATOM 821 C CA . ALA A 1 112 ? 13.480 1.059 10.181 1.00 86.31 112 ALA A CA 1
ATOM 822 C C . ALA A 1 112 ? 14.632 0.918 9.167 1.00 86.31 112 ALA A C 1
ATOM 824 O O . ALA A 1 112 ? 15.727 1.425 9.407 1.00 86.31 112 ALA A O 1
ATOM 825 N N . LEU A 1 113 ? 14.386 0.276 8.021 1.00 88.88 113 LEU A N 1
ATOM 826 C CA . LEU A 1 113 ? 15.364 0.151 6.938 1.00 88.88 113 LEU A CA 1
ATOM 827 C C . LEU A 1 113 ? 15.696 1.502 6.303 1.00 88.88 113 LEU A C 1
ATOM 829 O O . LEU A 1 113 ? 16.858 1.751 5.992 1.00 88.88 113 LEU A O 1
ATOM 833 N N . ASP A 1 114 ? 14.707 2.373 6.126 1.00 86.88 114 ASP A N 1
ATOM 834 C CA . ASP A 1 114 ? 14.922 3.708 5.574 1.00 86.88 114 ASP A CA 1
ATOM 835 C C . ASP A 1 114 ? 15.772 4.556 6.522 1.00 86.88 114 ASP A C 1
ATOM 837 O O . ASP A 1 114 ? 16.769 5.129 6.086 1.00 86.88 114 ASP A O 1
ATOM 841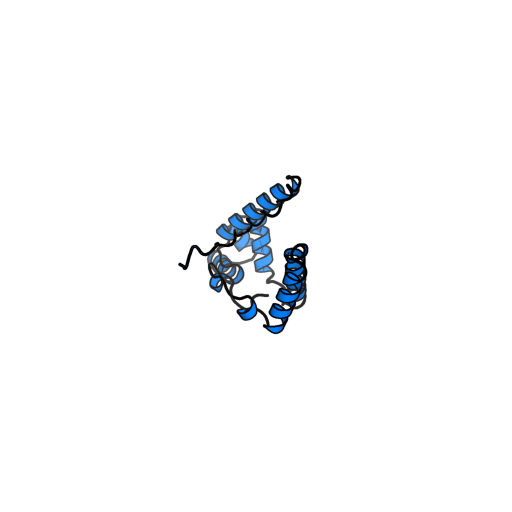 N N . LEU A 1 115 ? 15.481 4.521 7.829 1.00 85.19 115 LEU A N 1
ATOM 842 C CA . LEU A 1 115 ? 16.312 5.165 8.852 1.00 85.19 115 LEU A CA 1
ATOM 843 C C . LEU A 1 115 ? 17.754 4.631 8.850 1.00 85.19 115 LEU A C 1
ATOM 845 O O . LEU A 1 115 ? 18.706 5.411 8.919 1.00 85.19 115 LEU A O 1
ATOM 849 N N . ALA A 1 116 ? 17.931 3.313 8.718 1.00 85.56 116 ALA A N 1
ATOM 850 C CA . ALA A 1 116 ? 19.255 2.701 8.635 1.00 85.56 116 ALA A CA 1
ATOM 851 C C . ALA A 1 116 ? 20.018 3.137 7.371 1.00 85.56 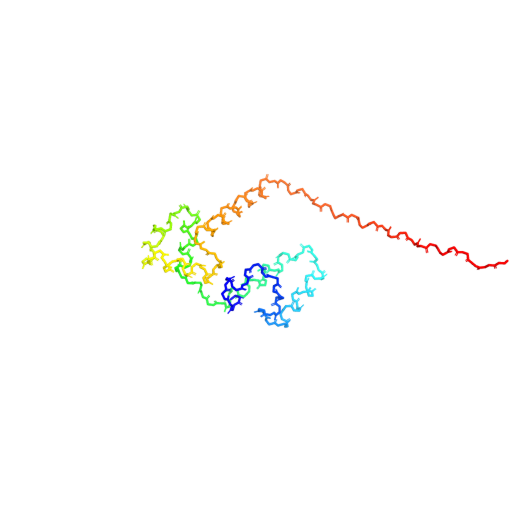116 ALA A C 1
ATOM 853 O O . ALA A 1 116 ? 21.214 3.405 7.437 1.00 85.56 116 ALA A O 1
ATOM 854 N N . ARG A 1 117 ? 19.344 3.257 6.221 1.00 82.81 117 ARG A N 1
ATOM 855 C CA . ARG A 1 117 ? 19.958 3.719 4.963 1.00 82.81 117 ARG A CA 1
ATOM 856 C C . ARG A 1 117 ? 20.343 5.194 5.003 1.00 82.81 117 ARG A C 1
ATOM 858 O O . ARG A 1 117 ? 21.372 5.544 4.440 1.00 82.81 117 ARG A O 1
ATOM 865 N N . THR A 1 118 ? 19.551 6.042 5.659 1.00 78.06 118 THR A N 1
ATOM 866 C CA . THR A 1 118 ? 19.865 7.471 5.811 1.00 78.06 118 THR A CA 1
ATOM 867 C C . THR A 1 118 ? 20.957 7.732 6.848 1.00 78.06 118 THR A C 1
ATOM 869 O O . THR A 1 118 ? 21.654 8.735 6.750 1.00 78.06 118 THR A O 1
ATOM 872 N N . GLY A 1 119 ? 21.115 6.839 7.834 1.00 64.75 119 GLY A N 1
ATOM 873 C CA . GLY A 1 119 ? 22.131 6.947 8.887 1.00 64.75 119 GLY A CA 1
ATOM 874 C C . GLY A 1 119 ? 23.477 6.287 8.564 1.00 64.75 119 GLY A C 1
ATOM 875 O O . GLY A 1 119 ? 24.463 6.555 9.244 1.00 64.75 119 GLY A O 1
ATOM 876 N N . LEU A 1 120 ? 23.550 5.432 7.540 1.00 56.31 120 LEU A N 1
ATOM 877 C CA . LEU A 1 120 ? 24.791 4.783 7.119 1.00 56.31 120 LEU A CA 1
ATOM 878 C C . LEU A 1 120 ? 25.406 5.557 5.942 1.00 56.31 120 LEU A C 1
ATOM 880 O O . LEU A 1 120 ? 24.782 5.601 4.878 1.00 56.31 120 LEU A O 1
ATOM 884 N N . PRO A 1 121 ? 26.632 6.117 6.053 1.00 50.31 121 PRO A N 1
ATOM 885 C CA . PRO A 1 121 ? 27.337 6.626 4.884 1.00 50.31 121 PRO A CA 1
ATOM 886 C C . PRO A 1 121 ? 27.435 5.484 3.876 1.00 50.31 121 PRO A C 1
ATOM 888 O O . PRO A 1 121 ? 27.948 4.407 4.189 1.00 50.31 121 PRO A O 1
ATOM 891 N N . SER A 1 122 ? 26.864 5.696 2.690 1.00 51.41 122 SER A N 1
ATOM 892 C CA . SER A 1 122 ? 26.694 4.683 1.655 1.00 51.41 122 SER A CA 1
ATOM 893 C C . SER A 1 122 ? 28.028 3.999 1.360 1.00 51.41 122 SER A C 1
ATOM 895 O O . SER A 1 122 ? 28.865 4.520 0.618 1.00 51.41 122 SER A O 1
ATOM 897 N N . ARG A 1 123 ? 28.247 2.821 1.952 1.00 52.28 123 ARG A N 1
ATOM 898 C CA . ARG A 1 123 ? 29.426 2.004 1.688 1.00 52.28 123 ARG A CA 1
ATOM 899 C C . ARG A 1 123 ? 29.260 1.454 0.283 1.00 52.28 123 ARG A C 1
ATOM 901 O O . ARG A 1 123 ? 28.573 0.460 0.069 1.00 52.28 123 ARG A O 1
ATOM 908 N N . ARG A 1 124 ? 29.847 2.175 -0.674 1.00 48.12 124 ARG A N 1
ATOM 909 C CA . ARG A 1 124 ? 29.882 1.872 -2.105 1.00 48.12 124 ARG A CA 1
ATOM 910 C C . ARG A 1 124 ? 30.221 0.394 -2.285 1.00 48.12 124 ARG A C 1
ATOM 912 O O . ARG A 1 124 ? 31.373 -0.009 -2.129 1.00 48.12 124 ARG A O 1
ATOM 919 N N . SER A 1 125 ? 29.216 -0.423 -2.579 1.00 52.25 125 SER A N 1
ATOM 920 C CA . SER A 1 125 ? 29.412 -1.818 -2.946 1.00 52.25 125 SER A CA 1
ATOM 921 C C . SER A 1 125 ? 30.195 -1.831 -4.258 1.00 52.25 125 SER A C 1
ATOM 923 O O . SER A 1 125 ? 29.639 -1.559 -5.322 1.00 52.25 125 SER A O 1
ATOM 925 N N . ARG A 1 126 ? 31.514 -2.065 -4.178 1.00 41.41 126 ARG A N 1
ATOM 926 C CA . ARG A 1 126 ? 32.358 -2.301 -5.358 1.00 41.41 126 ARG A CA 1
ATOM 927 C C . ARG A 1 126 ? 31.769 -3.489 -6.123 1.00 41.41 126 ARG A C 1
ATOM 929 O O . ARG A 1 126 ? 31.483 -4.507 -5.489 1.00 41.41 126 ARG A O 1
ATOM 936 N N . PRO A 1 127 ? 31.613 -3.404 -7.453 1.00 45.31 127 PRO A N 1
ATOM 937 C CA . PRO A 1 127 ? 31.213 -4.562 -8.233 1.00 45.31 127 PRO A CA 1
ATOM 938 C C . PRO A 1 127 ? 32.249 -5.672 -8.033 1.00 45.31 127 PRO A C 1
ATOM 940 O O . PRO A 1 127 ? 33.460 -5.448 -8.139 1.00 45.31 127 PRO A O 1
ATOM 943 N N . ARG A 1 128 ? 31.754 -6.864 -7.689 1.00 46.62 128 ARG A N 1
ATOM 944 C CA . ARG A 1 128 ? 32.539 -8.094 -7.584 1.00 46.62 128 ARG A CA 1
ATOM 945 C C . ARG A 1 128 ? 33.187 -8.322 -8.951 1.00 46.62 128 ARG A C 1
ATOM 947 O O . ARG A 1 128 ? 32.473 -8.545 -9.925 1.00 46.62 128 ARG A O 1
ATOM 954 N N . ARG A 1 129 ? 34.517 -8.185 -9.039 1.00 42.31 129 ARG A N 1
ATOM 955 C CA . ARG A 1 129 ? 35.278 -8.465 -10.267 1.00 42.31 129 ARG A CA 1
ATOM 956 C C . ARG A 1 129 ? 34.908 -9.870 -10.739 1.00 42.31 129 ARG A C 1
ATOM 958 O O . ARG A 1 129 ? 35.028 -10.820 -9.968 1.00 42.31 129 ARG A O 1
ATOM 965 N N . ALA A 1 130 ? 34.441 -9.976 -11.980 1.00 51.06 130 ALA A N 1
ATOM 966 C CA . ALA A 1 130 ? 34.304 -11.252 -12.656 1.00 51.06 130 ALA A CA 1
ATOM 967 C C . ALA A 1 130 ? 35.687 -11.911 -12.719 1.00 51.06 130 ALA A C 1
ATOM 969 O O . ALA A 1 130 ? 36.660 -11.298 -13.164 1.00 51.06 130 ALA A O 1
ATOM 970 N N . THR A 1 131 ? 35.772 -13.133 -12.208 1.00 53.88 131 THR A N 1
ATOM 971 C CA . THR A 1 131 ? 36.934 -14.006 -12.349 1.00 53.88 131 THR A CA 1
ATOM 972 C C . THR A 1 131 ? 37.123 -14.292 -13.842 1.00 53.88 131 THR A C 1
ATOM 974 O O . THR A 1 131 ? 36.160 -14.730 -14.474 1.00 53.88 131 THR A O 1
ATOM 977 N N . PRO A 1 132 ? 38.298 -14.044 -14.445 1.00 46.69 132 PRO A N 1
ATOM 978 C CA . PRO A 1 132 ? 38.518 -14.419 -15.831 1.00 46.69 132 PRO A CA 1
ATOM 979 C C . PRO A 1 132 ? 38.569 -15.947 -15.927 1.00 46.69 132 PRO A C 1
ATOM 981 O O . PRO A 1 132 ? 39.389 -16.599 -15.277 1.00 46.69 132 PRO A O 1
ATOM 984 N N . THR A 1 133 ? 37.665 -16.513 -16.722 1.00 54.53 133 THR A N 1
ATOM 985 C CA . THR A 1 133 ? 37.677 -17.918 -17.130 1.00 54.53 133 THR A CA 1
ATOM 986 C C . THR A 1 133 ?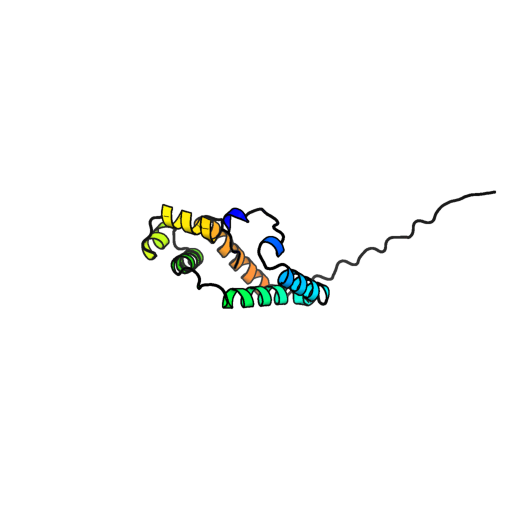 39.003 -18.199 -17.838 1.00 54.53 133 THR A C 1
ATOM 988 O O . THR A 1 133 ? 39.276 -17.628 -18.893 1.00 54.53 133 THR A O 1
ATOM 991 N N . ARG A 1 134 ? 39.857 -19.040 -17.238 1.00 46.88 134 ARG A N 1
ATOM 992 C CA . ARG A 1 134 ? 41.073 -19.549 -17.893 1.00 46.88 134 ARG A CA 1
ATOM 993 C C . ARG A 1 134 ? 40.663 -20.322 -19.153 1.00 46.88 134 ARG A C 1
ATOM 995 O O . ARG A 1 134 ? 39.736 -21.128 -19.062 1.00 46.88 134 ARG A O 1
ATOM 1002 N N . PRO A 1 135 ? 41.336 -20.127 -20.299 1.00 47.81 135 PRO A N 1
ATOM 1003 C CA . PRO A 1 135 ? 41.112 -20.979 -21.453 1.00 47.81 135 PRO A CA 1
ATOM 1004 C C . PRO A 1 135 ? 41.602 -22.392 -21.125 1.00 47.81 135 PRO A C 1
ATOM 1006 O O . PRO A 1 135 ? 42.674 -22.584 -20.545 1.00 47.81 135 PRO A O 1
ATOM 1009 N N . ILE A 1 136 ? 40.778 -23.376 -21.467 1.00 54.22 136 ILE A N 1
ATOM 1010 C CA . ILE A 1 136 ? 41.118 -24.793 -21.404 1.00 54.22 136 ILE A CA 1
ATOM 1011 C C . ILE A 1 136 ? 42.052 -25.053 -22.590 1.00 54.22 136 ILE A C 1
ATOM 1013 O O . ILE A 1 136 ? 41.610 -25.028 -23.737 1.00 54.22 136 ILE A O 1
ATOM 1017 N N . SER A 1 137 ? 43.345 -25.253 -22.326 1.00 54.03 137 SER A N 1
ATOM 1018 C CA . SER A 1 137 ? 44.264 -25.812 -23.323 1.00 54.03 137 SER A CA 1
ATOM 1019 C C . SER A 1 137 ? 43.842 -27.249 -23.640 1.00 54.03 137 SER A C 1
ATOM 1021 O O . SER A 1 137 ? 43.667 -28.031 -22.702 1.00 54.03 137 SER A O 1
ATOM 1023 N N . PRO A 1 138 ? 43.718 -27.642 -24.917 1.00 51.88 138 PRO A N 1
ATOM 1024 C CA . PRO A 1 138 ? 43.577 -29.042 -25.268 1.00 51.88 138 PRO A CA 1
ATOM 1025 C C . PRO A 1 138 ? 44.959 -29.703 -25.227 1.00 51.88 138 PRO A C 1
ATOM 1027 O O . PRO A 1 138 ? 45.905 -29.257 -25.878 1.00 51.88 138 PRO A O 1
ATOM 1030 N N . ALA A 1 139 ? 45.078 -30.763 -24.433 1.00 48.62 139 ALA A N 1
ATOM 1031 C CA . ALA A 1 139 ? 46.207 -31.674 -24.493 1.00 48.62 139 ALA A CA 1
ATOM 1032 C C . ALA A 1 139 ? 46.065 -32.601 -25.713 1.00 48.62 139 ALA A C 1
ATOM 1034 O O . ALA A 1 139 ? 45.023 -33.215 -25.908 1.00 48.62 139 ALA A O 1
ATOM 1035 N N . MET A 1 140 ? 47.164 -32.695 -26.464 1.00 44.56 140 MET A N 1
ATOM 1036 C CA . MET A 1 140 ? 47.670 -33.855 -27.209 1.00 44.56 140 MET A CA 1
ATOM 1037 C C . MET A 1 140 ? 46.783 -34.581 -28.238 1.00 44.56 140 MET A C 1
ATOM 1039 O O . MET A 1 140 ? 45.891 -35.351 -27.902 1.00 44.56 140 MET A O 1
ATOM 1043 N N . SER A 1 141 ? 47.219 -34.492 -29.498 1.00 41.94 141 SER A N 1
ATOM 1044 C CA . SER A 1 141 ? 47.329 -35.599 -30.467 1.00 41.94 141 SER A CA 1
ATOM 1045 C C . SER A 1 141 ? 48.226 -35.093 -31.611 1.00 41.94 141 SER A C 1
ATOM 1047 O O . SER A 1 141 ? 47.976 -33.999 -32.098 1.00 41.94 141 SER A O 1
ATOM 1049 N N . GLY A 1 142 ? 49.303 -35.716 -32.082 1.00 43.97 142 GLY A N 1
ATOM 1050 C CA . GLY A 1 142 ? 49.989 -36.961 -31.779 1.00 43.97 142 GLY A CA 1
ATOM 1051 C C . GLY A 1 142 ? 51.207 -37.095 -32.719 1.00 43.97 142 GLY A C 1
ATOM 1052 O O . GLY A 1 142 ? 51.293 -36.350 -33.690 1.00 43.97 142 GLY A O 1
ATOM 1053 N N . ARG A 1 143 ? 52.053 -38.092 -32.419 1.00 44.41 143 ARG A N 1
ATOM 1054 C CA . ARG A 1 143 ? 53.187 -38.651 -33.193 1.00 44.41 143 ARG A CA 1
ATOM 1055 C C . ARG A 1 143 ? 54.418 -37.780 -33.429 1.00 44.41 143 ARG A C 1
ATOM 1057 O O . ARG A 1 143 ? 54.302 -36.688 -34.014 1.00 44.41 143 ARG A O 1
#

Foldseek 3Di:
DQPFFQLVCPPDDDDVVVRDPPVVVVVLVVVCVVPVVCNVVSVVVVVVVVVVVDDDPDVLVVLLLVCLCVVHDLCRSCVVSVHDSVVQQVVCCRHPVGGSNVSSVVSVVVVVVVVVVVPDPPPPPDPDDDDDDDDDDDDDDDD

Radius of gyration: 22.99 Å; chains: 1; bounding box: 70×48×50 Å

Organism: Streptomyces violaceusniger (NCBI:txid68280)

Secondary structure (DSSP, 8-state):
--SS-HHHHTT----GGGTS-HHHHHHHHHHHHH-GGGHHHHHHHHHHHHHHHSPPPPHHHHHHHHHHHTT--HHHHHHHTT--HHHHHHHHHHHHSS-HHHHHHHHHHHHHHHHHHHHS--------PPPP----PPP----

pLDDT: mean 77.92, std 15.15, range [41.41, 94.25]

Sequence (143 aa):
MLGVPAHELRDLRVPLAALWPGAEVRRLAERIAAGPTAAGRLLEEAAFSRLRTAKPPDPVLAAIVAGVSHGTGVAGIAAAVGLGERQLHRRSLAAFGYGPKTLGRVLRLNRALDLARTGLPSRRSRPRRATPTRPISPAMSGR